Protein AF-A0A926XIW8-F1 (afdb_monomer)

Nearest PDB structures (foldseek):
  5g04-assembly1_F  TM=5.273E-01  e=7.301E-02  Homo sapiens
  5g05-assembly1_F  TM=4.922E-01  e=1.653E-01  Homo sapiens
  6qdv-assembly1_S  TM=5.982E-01  e=1.040E+00  Homo sapiens
  8a5y-assembly1_K  TM=4.411E-01  e=1.040E+00  Saccharomyces cerevisiae
  8ro2-assembly1_J  TM=5.367E-01  e=1.486E+00  Homo sapiens

Mean predicted aligned error: 12.91 Å

pLDDT: mean 79.14, std 22.61, range [33.44, 98.06]

Sequence (141 aa):
MTGANAAPVIEQTASGKLASPLLFVQHPLSPVPANALNSEVVSAIAVALAKVGQYDRALQLIQRFRSEPWSAKALSSIAPTLIETGKIDRALQAIEGLESQQQQALAFAESASDLAEIGQPEQAIMFIDRAITLAGLSGKF

Secondary structure (DSSP, 8-state):
---------------------------------TTSS-HHHHHHHHHHHHHTT-HHHHHHHHHHTTTSTHHHHHHHHHHHHHHHTT-HHHHHHHHHTSSSHHHHHHHHHHHHHHHHHTT-HHHHHHHHHHHHHHTT-TT--

Foldseek 3Di:
DDDDDDDDDDDDDDDDDDDDDDPPPDDPDPPDPPVPDDPVVLLVVLLVCLVVVVLVVSLVSLVVVLVDPCSLVSLLSNLLSCLVVVVLVSSLVSLVSHDALQSSLVSLQVSLVSCVVVPNNVSSVVSNVSSCVSVVNVPVD

Solvent-accessible surface area (backbone atoms only — not comparable to full-atom values): 8506 Å² total; per-residue (Å²): 133,90,80,84,90,81,83,86,88,80,90,81,92,88,79,88,83,91,81,76,98,77,83,85,69,84,74,76,82,70,87,70,63,82,89,75,59,61,65,68,57,56,36,51,49,28,49,52,30,39,75,74,68,37,46,70,61,16,52,54,54,38,61,76,43,53,92,40,85,54,30,49,58,41,30,65,66,42,25,58,61,25,47,80,69,69,37,50,75,56,20,49,53,29,39,72,63,35,90,45,52,65,58,27,17,50,50,27,44,54,48,17,51,57,29,44,76,75,71,35,56,72,61,14,50,54,26,39,54,51,16,35,52,50,66,70,46,80,83,78,126

Radius of gyration: 24.89 Å; Cα contacts (8 Å, |Δi|>4): 126; chains: 1; bounding box: 43×32×91 Å

Structure (mmCIF, N/CA/C/O backbone):
data_AF-A0A926XIW8-F1
#
_entry.id   AF-A0A926XIW8-F1
#
loop_
_atom_site.group_PDB
_atom_site.id
_atom_site.type_symbol
_atom_site.label_atom_id
_atom_site.label_alt_id
_atom_site.label_comp_id
_atom_site.label_asym_id
_atom_site.label_entity_id
_atom_site.label_seq_id
_atom_site.pdbx_PDB_ins_code
_atom_site.Cartn_x
_atom_site.Cartn_y
_atom_site.Cartn_z
_atom_site.occupancy
_atom_site.B_iso_or_equiv
_atom_site.auth_seq_id
_atom_site.auth_comp_id
_atom_site.auth_asym_id
_atom_site.auth_atom_id
_atom_site.pdbx_PDB_model_num
ATOM 1 N N . MET A 1 1 ? 25.234 -18.067 -64.579 1.00 39.81 1 MET A N 1
ATOM 2 C CA . MET A 1 1 ? 24.920 -16.707 -65.062 1.00 39.81 1 MET A CA 1
ATOM 3 C C . MET A 1 1 ? 23.700 -16.806 -65.960 1.00 39.81 1 MET A C 1
ATOM 5 O O . MET A 1 1 ? 23.699 -17.701 -66.792 1.00 39.81 1 MET A O 1
ATOM 9 N N . THR A 1 2 ? 22.736 -15.892 -65.762 1.00 37.38 2 THR A N 1
ATOM 10 C CA . THR A 1 2 ? 21.593 -15.575 -66.655 1.00 37.38 2 THR A CA 1
ATOM 11 C C . THR A 1 2 ? 20.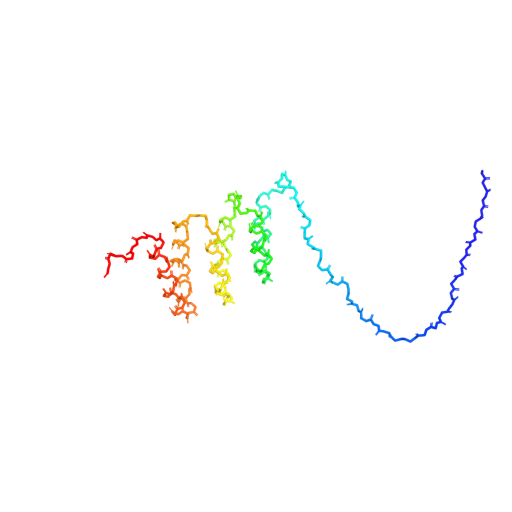514 -16.670 -66.741 1.00 37.38 2 THR A C 1
ATOM 13 O O . THR A 1 2 ? 20.821 -17.804 -67.061 1.00 37.38 2 THR A O 1
ATOM 16 N N . GLY A 1 3 ? 19.225 -16.463 -66.483 1.00 36.31 3 GLY A N 1
ATOM 17 C CA . GLY A 1 3 ? 18.394 -15.284 -66.248 1.00 36.31 3 GLY A CA 1
ATOM 18 C C . GLY A 1 3 ? 16.925 -15.672 -66.528 1.00 36.31 3 GLY A C 1
ATOM 19 O O . GLY A 1 3 ? 16.677 -16.743 -67.071 1.00 36.31 3 GLY A O 1
ATOM 20 N N . ALA A 1 4 ? 16.000 -14.763 -66.210 1.00 40.03 4 ALA A N 1
ATOM 21 C CA . ALA A 1 4 ? 14.562 -14.763 -66.531 1.00 40.03 4 ALA A CA 1
ATOM 22 C C . ALA A 1 4 ? 13.661 -15.675 -65.660 1.00 40.03 4 ALA A C 1
ATOM 24 O O . ALA A 1 4 ? 13.718 -16.892 -65.734 1.00 40.03 4 ALA A O 1
ATOM 25 N N . ASN A 1 5 ? 12.912 -15.133 -64.692 1.00 38.34 5 ASN A N 1
ATOM 26 C CA . ASN A 1 5 ? 11.711 -14.289 -64.839 1.00 38.34 5 ASN A CA 1
ATOM 27 C C . ASN A 1 5 ? 10.481 -15.105 -65.279 1.00 38.34 5 ASN A C 1
ATOM 29 O O . ASN A 1 5 ? 10.237 -15.280 -66.468 1.00 38.34 5 ASN A O 1
ATOM 33 N N . ALA A 1 6 ? 9.691 -15.546 -64.300 1.00 38.50 6 ALA A N 1
ATOM 34 C CA . ALA A 1 6 ? 8.283 -15.863 -64.487 1.00 38.50 6 ALA A CA 1
ATOM 35 C C . ALA A 1 6 ? 7.492 -15.012 -63.487 1.00 38.50 6 ALA A C 1
ATOM 37 O O . ALA A 1 6 ? 7.538 -15.230 -62.277 1.00 38.50 6 ALA A O 1
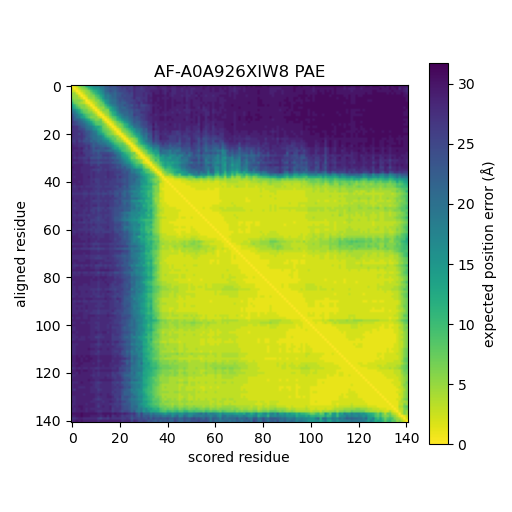ATOM 38 N N . ALA A 1 7 ? 6.854 -13.978 -64.025 1.00 39.44 7 ALA A N 1
ATOM 39 C CA . ALA A 1 7 ? 5.893 -13.122 -63.347 1.00 39.44 7 ALA A CA 1
ATOM 40 C C . ALA A 1 7 ? 4.525 -13.859 -63.219 1.00 39.44 7 ALA A C 1
ATOM 42 O O . ALA A 1 7 ? 4.418 -15.017 -63.626 1.00 39.44 7 ALA A O 1
ATOM 43 N N . PRO A 1 8 ? 3.499 -13.262 -62.588 1.00 45.41 8 PRO A N 1
ATOM 44 C CA . PRO A 1 8 ? 2.671 -13.894 -61.568 1.00 45.41 8 PRO A CA 1
ATOM 45 C C . PRO A 1 8 ? 1.387 -14.531 -62.121 1.00 45.41 8 PRO A C 1
ATOM 47 O O . PRO A 1 8 ? 0.879 -14.131 -63.164 1.00 45.41 8 PRO A O 1
ATOM 50 N N . VAL A 1 9 ? 0.799 -15.452 -61.356 1.00 39.28 9 VAL A N 1
ATOM 51 C CA . VAL A 1 9 ? -0.613 -15.829 -61.515 1.00 39.28 9 VAL A CA 1
ATOM 52 C C . VAL A 1 9 ? -1.339 -15.461 -60.227 1.00 39.28 9 VAL A C 1
ATOM 54 O O . VAL A 1 9 ? -1.282 -16.158 -59.218 1.00 39.28 9 VAL A O 1
ATOM 57 N N . ILE A 1 10 ? -1.946 -14.282 -60.277 1.00 45.12 10 ILE A N 1
ATOM 58 C CA . ILE A 1 10 ? -3.053 -13.842 -59.429 1.00 45.12 10 ILE A CA 1
ATOM 59 C C . ILE A 1 10 ? -4.361 -14.340 -60.056 1.00 45.12 10 ILE A C 1
ATOM 61 O O . ILE A 1 10 ? -4.403 -14.541 -61.266 1.00 45.12 10 ILE A O 1
ATOM 65 N N . GLU A 1 11 ? -5.400 -14.421 -59.216 1.00 35.50 11 GLU A N 1
ATOM 66 C CA . GLU A 1 11 ? -6.823 -14.685 -59.517 1.00 35.50 11 GLU A CA 1
ATOM 67 C C . GLU A 1 11 ? -7.256 -16.163 -59.466 1.00 35.50 11 GLU A C 1
ATOM 69 O O . GLU A 1 11 ? -6.579 -17.037 -59.983 1.00 35.50 11 GLU A O 1
ATOM 74 N N . GLN A 1 12 ? -8.382 -16.562 -58.865 1.00 35.50 12 GLN A N 1
ATOM 75 C CA . GLN A 1 12 ? -9.531 -15.855 -58.281 1.00 35.50 12 GLN A CA 1
ATOM 76 C C . GLN A 1 12 ? -10.350 -16.913 -57.485 1.00 35.50 12 GLN A C 1
ATOM 78 O O . GLN A 1 12 ? -10.471 -18.054 -57.919 1.00 35.50 12 GLN A O 1
ATOM 83 N N . THR A 1 13 ? -10.650 -16.662 -56.205 1.00 40.12 13 THR A N 1
ATOM 84 C CA . THR A 1 13 ? -11.998 -16.398 -55.636 1.00 40.12 13 THR A CA 1
ATOM 85 C C . THR A 1 13 ? -13.034 -17.540 -55.651 1.00 40.12 13 THR A C 1
ATOM 87 O O . THR A 1 13 ? -13.565 -17.924 -56.682 1.00 40.12 13 THR A O 1
ATOM 90 N N . ALA A 1 14 ? -13.399 -17.998 -54.445 1.00 35.34 14 ALA A N 1
ATOM 91 C CA . ALA A 1 14 ? -14.736 -18.442 -53.997 1.00 35.34 14 ALA A CA 1
ATOM 92 C C . ALA A 1 14 ? -14.562 -18.989 -52.560 1.00 35.34 14 ALA A C 1
ATOM 94 O O . ALA A 1 14 ? -13.660 -19.776 -52.327 1.00 35.34 14 ALA A O 1
ATOM 95 N N . SER A 1 15 ? -15.319 -18.669 -51.512 1.00 36.47 15 SER A N 1
ATOM 96 C CA . SER A 1 15 ? -16.607 -18.006 -51.370 1.00 36.47 15 SER A CA 1
ATOM 97 C C . SER A 1 15 ? -16.812 -17.697 -49.870 1.00 36.47 15 SER A C 1
ATOM 99 O O . SER A 1 15 ? -16.487 -18.530 -49.031 1.00 36.47 15 SER A O 1
ATOM 101 N N . GLY A 1 16 ? -17.386 -16.535 -49.537 1.00 33.44 16 GLY A N 1
ATOM 102 C CA . GLY A 1 16 ? -18.321 -16.407 -48.408 1.00 33.44 16 GLY A CA 1
ATOM 103 C C . GLY A 1 16 ? -17.807 -16.263 -46.960 1.00 33.44 16 GLY A C 1
ATOM 104 O O . GLY A 1 16 ? -17.692 -17.240 -46.236 1.00 33.44 16 GLY A O 1
ATOM 105 N N . LYS A 1 17 ? -17.799 -15.003 -46.490 1.00 37.69 17 LYS A N 1
ATOM 106 C CA . LYS A 1 17 ? -18.267 -14.543 -45.154 1.00 37.69 17 LYS A CA 1
ATOM 107 C C . LYS A 1 17 ? -17.335 -14.677 -43.920 1.00 37.69 17 LYS A C 1
ATOM 109 O O . LYS A 1 17 ? -17.469 -15.562 -43.091 1.00 37.69 17 LYS A O 1
ATOM 114 N N . LEU A 1 18 ? -16.477 -13.658 -43.781 1.00 41.66 18 LEU A N 1
ATOM 115 C CA . LEU A 1 18 ? -16.109 -12.897 -42.566 1.00 41.66 18 LEU A CA 1
ATOM 116 C C . LEU A 1 18 ? -16.127 -13.633 -41.205 1.00 41.66 18 LEU A C 1
ATOM 118 O O . LEU A 1 18 ? -17.119 -13.576 -40.480 1.00 41.66 18 LEU A O 1
ATOM 122 N N . ALA A 1 19 ? -14.977 -14.181 -40.799 1.00 36.94 19 ALA A N 1
ATOM 123 C CA . ALA A 1 19 ? -14.677 -14.511 -39.405 1.00 36.94 19 ALA A CA 1
ATOM 124 C C . ALA A 1 19 ? -13.526 -13.621 -38.890 1.00 36.94 19 ALA A C 1
ATOM 126 O O . ALA A 1 19 ? -12.365 -13.838 -39.212 1.00 36.94 19 ALA A O 1
ATOM 127 N N . SER A 1 20 ? -13.928 -12.589 -38.144 1.00 46.56 20 SER A N 1
ATOM 128 C CA . SER A 1 20 ? -13.281 -11.870 -37.031 1.00 46.56 20 SER A CA 1
ATOM 129 C C . SER A 1 20 ? -11.769 -11.537 -37.044 1.00 46.56 20 SER A C 1
ATOM 131 O O . SER A 1 20 ? -10.931 -12.434 -37.097 1.00 46.56 20 SER A O 1
ATOM 133 N N . PRO A 1 21 ? -11.387 -10.264 -36.794 1.00 47.12 21 PRO A N 1
ATOM 134 C CA . PRO A 1 21 ? -10.015 -9.893 -36.470 1.00 47.12 21 PRO A CA 1
ATOM 135 C C . PRO A 1 21 ? -9.766 -10.138 -34.976 1.00 47.12 21 PRO A C 1
ATOM 137 O O . PRO A 1 21 ? -10.011 -9.260 -34.156 1.00 47.12 21 PRO A O 1
ATOM 140 N N . LEU A 1 22 ? -9.301 -11.326 -34.590 1.00 45.62 22 LEU A N 1
ATOM 141 C CA . LEU A 1 22 ? -8.829 -11.568 -33.223 1.00 45.62 22 LEU A CA 1
ATOM 142 C C . LEU A 1 22 ? -7.569 -12.429 -33.232 1.00 45.62 22 LEU A C 1
ATOM 144 O O . LEU A 1 22 ? -7.613 -13.638 -33.029 1.00 45.62 22 LEU A O 1
ATOM 148 N N . LEU A 1 23 ? -6.426 -11.765 -33.386 1.00 44.28 23 LEU A N 1
ATOM 149 C CA . LEU A 1 23 ? -5.171 -12.264 -32.836 1.00 44.28 23 LEU A CA 1
ATOM 150 C C . LEU A 1 23 ? -4.598 -11.241 -31.846 1.00 44.28 23 LEU A C 1
ATOM 152 O O . LEU A 1 23 ? -3.452 -10.823 -31.938 1.00 44.28 23 LEU A O 1
ATOM 156 N N . PHE A 1 24 ? -5.422 -10.829 -30.877 1.00 46.34 24 PHE A N 1
ATOM 157 C CA . PHE A 1 24 ? -4.923 -10.307 -29.604 1.00 46.34 24 PHE A CA 1
ATOM 158 C C . PHE A 1 24 ? -4.758 -11.494 -28.651 1.00 46.34 24 PHE A C 1
ATOM 160 O O . PHE A 1 24 ? -5.490 -11.652 -27.678 1.00 46.34 24 PHE A O 1
ATOM 167 N N . VAL A 1 25 ? -3.836 -12.397 -28.985 1.00 40.81 25 VAL A N 1
ATOM 168 C CA . VAL A 1 25 ? -3.420 -13.454 -28.064 1.00 40.81 25 VAL A CA 1
ATOM 169 C C . VAL A 1 25 ? -2.172 -12.952 -27.363 1.00 40.81 25 VAL A C 1
ATOM 171 O O . VAL A 1 25 ? -1.102 -12.843 -27.952 1.00 40.81 25 VAL A O 1
ATOM 174 N N . GLN A 1 26 ? -2.387 -12.570 -26.108 1.00 45.94 26 GLN A N 1
ATOM 175 C CA . GLN A 1 26 ? -1.435 -12.525 -25.004 1.00 45.94 26 GLN A CA 1
ATOM 176 C C . GLN A 1 26 ? -0.061 -13.127 -25.347 1.00 45.94 26 GLN A C 1
ATOM 178 O O . GLN A 1 26 ? 0.152 -14.330 -25.213 1.00 45.94 26 GLN A O 1
ATOM 183 N N . HIS A 1 27 ? 0.896 -12.283 -25.729 1.00 39.09 27 HIS A N 1
ATOM 184 C CA . HIS A 1 27 ? 2.301 -12.625 -25.552 1.00 39.09 27 HIS A CA 1
ATOM 185 C C . HIS A 1 27 ? 2.665 -12.281 -24.102 1.00 39.09 27 HIS A C 1
ATOM 187 O O . HIS A 1 27 ? 2.689 -11.092 -23.764 1.00 39.09 27 HIS A O 1
ATOM 193 N N . PRO A 1 28 ? 2.930 -13.262 -23.218 1.00 47.69 28 PRO A N 1
ATOM 194 C CA . PRO A 1 28 ? 3.580 -12.952 -21.954 1.00 47.69 28 PRO A CA 1
ATOM 195 C C . PRO A 1 28 ? 4.908 -12.263 -22.281 1.00 47.69 28 PRO A C 1
ATOM 197 O O . PRO A 1 28 ? 5.670 -12.748 -23.118 1.00 47.69 28 PRO A O 1
ATOM 200 N N . LEU A 1 29 ? 5.164 -11.106 -21.662 1.00 44.16 29 LEU A N 1
ATOM 201 C CA . LEU A 1 29 ? 6.438 -10.401 -21.796 1.00 44.16 29 LEU A CA 1
ATOM 202 C C . LEU A 1 29 ? 7.564 -11.389 -21.466 1.00 44.16 29 LEU A C 1
ATOM 204 O O . LEU A 1 29 ? 7.687 -11.817 -20.310 1.00 44.16 29 LEU A O 1
ATOM 208 N N . SER A 1 30 ? 8.362 -11.752 -22.474 1.00 46.19 30 SER A N 1
ATOM 209 C CA . SER A 1 30 ? 9.519 -12.641 -22.339 1.00 46.19 30 SER A CA 1
ATOM 210 C C . SER A 1 30 ? 10.356 -12.257 -21.109 1.00 46.19 30 SER A C 1
ATOM 212 O O . SER A 1 30 ? 10.411 -11.070 -20.774 1.00 46.19 30 SER A O 1
ATOM 214 N N . PRO A 1 31 ? 10.990 -13.211 -20.398 1.00 50.69 31 PRO A N 1
ATOM 215 C CA . PRO A 1 31 ? 11.909 -12.898 -19.308 1.00 50.69 31 PRO A CA 1
ATOM 216 C C . PRO A 1 31 ? 13.039 -12.023 -19.822 1.00 50.69 31 PRO A C 1
ATOM 218 O O . PRO A 1 31 ? 13.971 -12.499 -20.460 1.00 50.69 31 PRO A O 1
ATOM 221 N N . VAL A 1 32 ? 12.916 -10.719 -19.578 1.00 54.56 32 VAL A N 1
ATOM 222 C CA . VAL A 1 32 ? 14.006 -9.787 -19.813 1.00 54.56 32 VAL A CA 1
ATOM 223 C C . VAL A 1 32 ? 15.068 -10.125 -18.767 1.00 54.56 32 VAL A C 1
ATOM 225 O O . VAL A 1 32 ? 14.739 -10.145 -17.577 1.00 54.56 32 VAL A O 1
ATOM 228 N N . PRO A 1 33 ? 16.305 -10.455 -19.171 1.00 48.47 33 PRO A N 1
ATOM 229 C CA . PRO A 1 33 ? 17.368 -10.740 -18.222 1.00 48.47 33 PRO A CA 1
ATOM 230 C C . PRO A 1 33 ? 17.566 -9.522 -17.312 1.00 48.47 33 PRO A C 1
ATOM 232 O O . PRO A 1 33 ? 17.713 -8.399 -17.795 1.00 48.47 33 PRO A O 1
ATOM 235 N N . ALA A 1 34 ? 17.573 -9.759 -15.997 1.00 53.31 34 ALA A N 1
ATOM 236 C CA . ALA A 1 34 ? 17.622 -8.729 -14.953 1.00 53.31 34 ALA A CA 1
ATOM 237 C C . ALA A 1 34 ? 18.826 -7.771 -15.072 1.00 53.31 34 ALA A C 1
ATOM 239 O O . ALA A 1 34 ? 18.809 -6.687 -14.508 1.00 53.31 34 ALA A O 1
ATOM 240 N N . ASN A 1 35 ? 19.841 -8.133 -15.860 1.00 50.66 35 ASN A N 1
ATOM 241 C CA . ASN A 1 35 ? 21.077 -7.372 -16.012 1.00 50.66 35 ASN A CA 1
ATOM 242 C C . ASN A 1 35 ? 21.053 -6.303 -17.130 1.00 50.66 35 ASN A C 1
ATOM 244 O O . ASN A 1 35 ? 22.089 -5.708 -17.408 1.00 50.66 35 ASN A O 1
ATOM 248 N N . ALA A 1 36 ? 19.918 -6.090 -17.815 1.00 52.00 36 ALA A N 1
ATOM 249 C CA . ALA A 1 36 ? 19.830 -5.198 -18.986 1.00 52.00 36 ALA A CA 1
ATOM 250 C C . ALA A 1 36 ? 18.782 -4.073 -18.881 1.00 52.00 36 ALA A C 1
ATOM 252 O O . ALA A 1 36 ? 18.662 -3.263 -19.799 1.00 52.00 36 ALA A O 1
ATOM 253 N N . LEU A 1 37 ? 18.021 -3.995 -17.787 1.00 57.84 37 LEU A N 1
ATOM 254 C CA . LEU A 1 37 ? 17.077 -2.904 -17.559 1.00 57.84 37 LEU A CA 1
ATOM 255 C C . LEU A 1 37 ? 17.636 -1.985 -16.477 1.00 57.84 37 LEU A C 1
ATOM 257 O O . LEU A 1 37 ? 17.864 -2.425 -15.356 1.00 57.84 37 LEU A O 1
ATOM 261 N N . ASN A 1 38 ? 17.837 -0.705 -16.802 1.00 73.62 38 ASN A N 1
ATOM 262 C CA . ASN A 1 38 ? 18.061 0.309 -15.777 1.00 73.62 38 ASN A CA 1
ATOM 263 C C . ASN A 1 38 ? 16.846 0.269 -14.830 1.00 73.62 38 ASN A C 1
ATOM 265 O O . ASN A 1 38 ? 15.713 0.480 -15.270 1.00 73.62 38 ASN A O 1
ATOM 269 N N . SER A 1 39 ? 17.074 -0.063 -13.560 1.00 76.38 39 SER A N 1
ATOM 270 C CA . SER A 1 39 ? 16.068 -0.165 -12.495 1.00 76.38 39 SER A CA 1
ATOM 271 C C . SER A 1 39 ? 15.129 1.044 -12.457 1.00 76.38 39 SER A C 1
ATOM 273 O O . SER A 1 39 ? 13.918 0.908 -12.269 1.00 76.38 39 SER A O 1
ATOM 275 N N . GLU A 1 40 ? 15.669 2.228 -12.741 1.00 78.12 40 GLU A N 1
ATOM 276 C CA . GLU A 1 40 ? 14.910 3.473 -12.836 1.00 78.12 40 GLU A CA 1
ATOM 277 C C . GLU A 1 40 ? 13.899 3.471 -13.990 1.00 78.12 40 GLU A C 1
ATOM 279 O O . GLU A 1 40 ? 12.776 3.953 -13.835 1.00 78.12 40 GLU A O 1
ATOM 284 N N . VAL A 1 41 ? 14.258 2.889 -15.138 1.00 85.44 41 VAL A N 1
ATOM 285 C CA . VAL A 1 41 ? 13.382 2.808 -16.315 1.00 85.44 41 VAL A CA 1
ATOM 286 C C . VAL A 1 41 ? 12.199 1.886 -16.035 1.00 85.44 41 VAL A C 1
ATOM 288 O O . VAL A 1 41 ? 11.068 2.225 -16.375 1.00 85.44 41 VAL A O 1
ATOM 291 N N . VAL A 1 42 ? 12.423 0.746 -15.376 1.00 87.19 42 VAL A N 1
ATOM 292 C CA . VAL A 1 42 ? 11.333 -0.189 -15.037 1.00 87.19 42 VAL A CA 1
ATOM 293 C C . VAL A 1 42 ? 10.364 0.442 -14.039 1.00 87.19 42 VAL A C 1
ATOM 295 O O . VAL A 1 42 ? 9.149 0.352 -14.227 1.00 87.19 42 VAL A O 1
ATOM 298 N N . SER A 1 43 ? 10.895 1.150 -13.039 1.00 88.06 43 SER A N 1
ATOM 299 C CA . SER A 1 43 ? 10.096 1.931 -12.092 1.00 88.06 43 SER A CA 1
ATOM 300 C C . SER A 1 43 ? 9.235 2.978 -12.803 1.00 88.06 43 SER A C 1
ATOM 302 O O . SER A 1 43 ? 8.017 3.022 -12.617 1.00 88.06 43 SER A O 1
ATOM 304 N N . ALA A 1 44 ? 9.837 3.765 -13.701 1.00 90.25 44 ALA A N 1
ATOM 305 C CA . ALA A 1 44 ? 9.124 4.778 -14.472 1.00 90.25 44 ALA A CA 1
ATOM 306 C C . ALA A 1 44 ? 8.016 4.173 -15.351 1.00 90.25 44 ALA A C 1
ATOM 308 O O . ALA A 1 44 ? 6.922 4.733 -15.423 1.00 90.25 44 ALA A O 1
ATOM 309 N N . ILE A 1 45 ? 8.259 3.013 -15.973 1.00 92.25 45 ILE A N 1
ATOM 310 C CA . ILE A 1 45 ? 7.248 2.295 -16.762 1.00 92.25 45 ILE A CA 1
ATOM 311 C C . ILE A 1 45 ? 6.088 1.840 -15.873 1.00 92.25 45 ILE A C 1
ATOM 313 O O . ILE A 1 45 ? 4.933 2.024 -16.253 1.00 92.25 45 ILE A O 1
ATOM 317 N N . ALA A 1 46 ? 6.364 1.272 -14.697 1.00 92.88 46 ALA A N 1
ATOM 318 C CA . ALA A 1 46 ? 5.315 0.837 -13.777 1.00 92.88 46 ALA A CA 1
ATOM 319 C C . ALA A 1 46 ? 4.429 2.015 -13.334 1.00 92.88 46 ALA A C 1
ATOM 321 O O . ALA A 1 46 ? 3.202 1.929 -13.402 1.00 92.88 46 ALA A O 1
ATOM 322 N N . VAL A 1 47 ? 5.040 3.145 -12.968 1.00 91.50 47 VAL A N 1
ATOM 323 C CA . VAL A 1 47 ? 4.310 4.367 -12.597 1.00 91.50 47 VAL A CA 1
ATOM 324 C C . VAL A 1 47 ? 3.511 4.917 -13.782 1.00 91.50 47 VAL A C 1
ATOM 326 O O . VAL A 1 47 ? 2.349 5.289 -13.624 1.00 91.50 47 VAL A O 1
ATOM 329 N N . ALA A 1 48 ? 4.088 4.940 -14.986 1.00 94.06 48 ALA A N 1
ATOM 330 C CA . ALA A 1 48 ? 3.389 5.388 -16.188 1.00 94.06 48 ALA A CA 1
ATOM 331 C C . ALA A 1 48 ? 2.177 4.501 -16.514 1.00 94.06 48 ALA A C 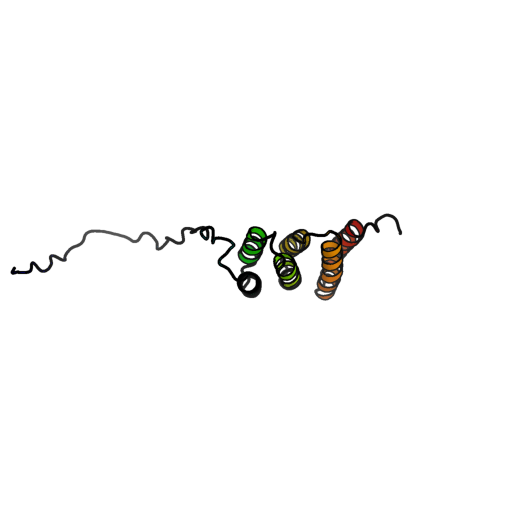1
ATOM 333 O O . ALA A 1 48 ? 1.113 5.027 -16.831 1.00 94.06 48 ALA A O 1
ATOM 334 N N . LEU A 1 49 ? 2.310 3.175 -16.380 1.00 95.00 49 LEU A N 1
ATOM 335 C CA . LEU A 1 49 ? 1.204 2.228 -16.542 1.00 95.00 49 LEU A CA 1
ATOM 336 C C . LEU A 1 49 ? 0.066 2.532 -15.561 1.00 95.00 49 LEU A C 1
ATOM 338 O O . LEU A 1 49 ? -1.087 2.605 -15.983 1.00 95.00 49 LEU A O 1
ATOM 342 N N . ALA A 1 50 ? 0.372 2.771 -14.285 1.00 93.56 50 ALA A N 1
ATOM 343 C CA . ALA A 1 50 ? -0.643 3.131 -13.298 1.00 93.56 50 ALA A CA 1
ATOM 344 C C . ALA A 1 50 ? -1.357 4.447 -13.651 1.00 93.56 50 ALA A C 1
ATOM 346 O O . ALA A 1 50 ? -2.584 4.506 -13.609 1.00 93.56 50 ALA A O 1
ATOM 347 N N . LYS A 1 51 ? -0.616 5.473 -14.088 1.00 91.75 51 LYS A N 1
ATOM 348 C CA . LYS A 1 51 ? -1.189 6.770 -14.492 1.00 91.75 51 LYS A CA 1
ATOM 349 C C . LYS A 1 51 ? -2.155 6.674 -15.675 1.00 91.75 51 LYS A C 1
ATOM 351 O O . LYS A 1 51 ? -3.095 7.455 -15.746 1.00 91.75 51 LYS A O 1
ATOM 356 N N . VAL A 1 52 ? -1.951 5.722 -16.588 1.00 94.38 52 VAL A N 1
ATOM 357 C CA . VAL A 1 52 ? -2.874 5.465 -17.713 1.00 94.38 52 VAL A CA 1
ATOM 358 C C . VAL A 1 52 ? -3.936 4.402 -17.394 1.00 94.38 52 VAL A C 1
ATOM 360 O O . VAL A 1 52 ? -4.565 3.863 -18.302 1.00 94.38 52 VAL A O 1
ATOM 363 N N . GLY A 1 53 ? -4.126 4.061 -16.115 1.00 92.56 53 GLY A N 1
ATOM 364 C CA . GLY A 1 53 ? -5.159 3.127 -15.656 1.00 92.56 53 GLY A CA 1
ATOM 365 C C . GLY A 1 53 ? -4.816 1.641 -15.811 1.00 92.56 53 GLY A C 1
ATOM 366 O O . GLY A 1 53 ? -5.649 0.780 -15.541 1.00 92.56 53 GLY A O 1
ATOM 367 N N . GLN A 1 54 ? -3.593 1.304 -16.225 1.00 95.88 54 GLN A N 1
ATOM 368 C CA . GLN A 1 54 ? -3.120 -0.075 -16.407 1.00 95.88 54 GLN A CA 1
ATOM 369 C C . GLN A 1 54 ? -2.556 -0.649 -15.095 1.00 95.88 54 GLN A C 1
ATOM 371 O O . GLN A 1 54 ? -1.417 -1.121 -15.037 1.00 95.88 54 GLN A O 1
ATOM 376 N N . TYR A 1 55 ? -3.356 -0.604 -14.030 1.00 93.12 55 TYR A N 1
ATOM 377 C CA . TYR A 1 55 ? -2.950 -0.942 -12.661 1.00 93.12 55 TYR A CA 1
ATOM 378 C C . TYR A 1 55 ? -2.440 -2.377 -12.508 1.00 93.12 55 TYR A C 1
ATOM 380 O O . TYR A 1 55 ? -1.385 -2.603 -11.920 1.00 93.12 55 TYR A O 1
ATOM 388 N N . ASP A 1 56 ? -3.150 -3.346 -13.092 1.00 92.88 56 ASP A N 1
ATOM 389 C CA . ASP A 1 56 ? -2.747 -4.755 -13.116 1.00 92.88 56 ASP A CA 1
ATOM 390 C C . ASP A 1 56 ? -1.343 -4.943 -13.680 1.00 92.88 56 ASP A C 1
ATOM 392 O O . ASP A 1 56 ? -0.505 -5.631 -13.099 1.00 92.88 56 ASP A O 1
ATOM 396 N N . ARG A 1 57 ? -1.075 -4.294 -14.814 1.00 93.38 57 ARG A N 1
ATOM 397 C CA . ARG A 1 57 ? 0.211 -4.399 -15.501 1.00 93.38 57 ARG A CA 1
ATOM 398 C C . ARG A 1 57 ? 1.316 -3.723 -14.703 1.00 93.38 57 ARG A C 1
ATOM 400 O O . ARG A 1 57 ? 2.422 -4.253 -14.659 1.00 93.38 57 ARG A O 1
ATOM 407 N N . ALA A 1 58 ? 1.020 -2.589 -14.068 1.00 94.12 58 ALA A N 1
ATOM 408 C CA . ALA A 1 58 ? 1.957 -1.905 -13.187 1.00 94.12 58 ALA A CA 1
ATOM 409 C C . ALA A 1 58 ? 2.358 -2.798 -12.002 1.00 94.12 58 ALA A C 1
ATOM 411 O O . ALA A 1 58 ? 3.545 -3.033 -11.783 1.00 94.12 58 ALA A O 1
ATOM 412 N N . LEU A 1 59 ? 1.378 -3.367 -11.294 1.00 93.94 59 LEU A N 1
ATOM 413 C CA . LEU A 1 59 ? 1.621 -4.230 -10.136 1.00 93.94 59 LEU A CA 1
ATOM 414 C C . LEU A 1 59 ? 2.348 -5.523 -10.518 1.00 93.94 59 LEU A C 1
ATOM 416 O O . LEU A 1 59 ? 3.301 -5.901 -9.843 1.00 93.94 59 LEU A O 1
ATOM 420 N N . GLN A 1 60 ? 1.962 -6.174 -11.618 1.00 93.44 60 GLN A N 1
ATOM 421 C CA . GLN A 1 60 ? 2.656 -7.369 -12.114 1.00 93.44 60 GLN A CA 1
ATOM 422 C C . GLN A 1 60 ? 4.112 -7.079 -12.488 1.00 93.44 60 GLN A C 1
ATOM 424 O O . GLN A 1 60 ? 4.996 -7.887 -12.196 1.00 93.44 60 GLN A O 1
ATOM 429 N N . LEU A 1 61 ? 4.376 -5.928 -13.116 1.00 92.38 61 LEU A N 1
ATOM 430 C CA . LEU A 1 61 ? 5.734 -5.526 -13.463 1.00 92.38 61 LEU A CA 1
ATOM 431 C C . LEU A 1 61 ? 6.585 -5.344 -12.204 1.00 92.38 61 LEU A C 1
ATOM 433 O O . LEU A 1 61 ? 7.693 -5.864 -12.153 1.00 92.38 61 LEU A O 1
ATOM 437 N N . ILE A 1 62 ? 6.057 -4.672 -11.179 1.00 92.00 62 ILE A N 1
ATOM 438 C CA . ILE A 1 62 ? 6.782 -4.471 -9.918 1.00 92.00 62 ILE A CA 1
ATOM 439 C C . ILE A 1 62 ? 7.013 -5.800 -9.195 1.00 92.00 62 ILE A C 1
ATOM 441 O O . ILE A 1 62 ? 8.125 -6.068 -8.751 1.00 92.00 62 ILE A O 1
ATOM 445 N N . GLN A 1 63 ? 6.002 -6.672 -9.134 1.00 90.06 63 GLN A N 1
ATOM 446 C CA . GLN A 1 63 ? 6.123 -7.991 -8.502 1.00 90.06 63 GLN A CA 1
ATOM 447 C C . GLN A 1 63 ? 7.204 -8.858 -9.153 1.00 90.06 63 GLN A C 1
ATOM 449 O O . GLN A 1 63 ? 7.915 -9.578 -8.453 1.00 90.06 63 GLN A O 1
ATOM 454 N N . ARG A 1 64 ? 7.380 -8.764 -10.478 1.00 89.25 64 ARG A N 1
ATOM 455 C CA . ARG A 1 64 ? 8.438 -9.487 -11.201 1.00 89.25 64 ARG A CA 1
ATOM 456 C C . ARG A 1 64 ? 9.846 -9.106 -10.733 1.00 89.25 64 ARG A C 1
ATOM 458 O O . ARG A 1 64 ? 10.750 -9.930 -10.816 1.00 89.25 64 ARG A O 1
ATOM 465 N N . PHE A 1 65 ? 10.014 -7.882 -10.245 1.00 86.50 65 PHE A N 1
ATOM 466 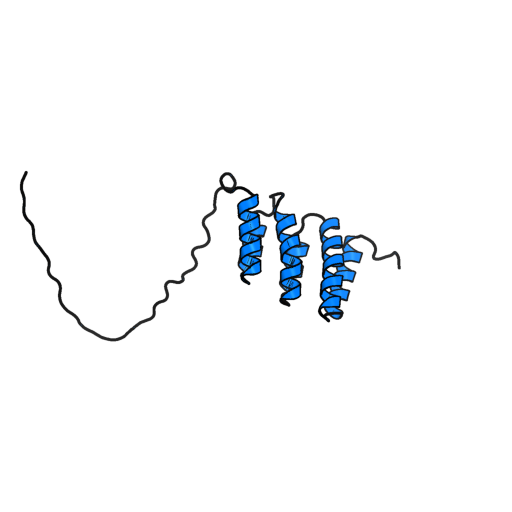C CA . PHE A 1 65 ? 11.283 -7.316 -9.794 1.00 86.50 65 PHE A CA 1
ATOM 467 C C . PHE A 1 65 ? 11.222 -6.935 -8.310 1.00 86.50 65 PHE A C 1
ATOM 469 O O . PHE A 1 65 ? 11.826 -5.952 -7.894 1.00 86.50 65 PHE A O 1
ATOM 476 N N . ARG A 1 66 ? 10.475 -7.698 -7.498 1.00 83.25 66 ARG A N 1
ATOM 477 C CA . ARG A 1 66 ? 10.237 -7.361 -6.086 1.00 83.25 66 ARG A CA 1
ATOM 478 C C . ARG A 1 66 ? 11.530 -7.195 -5.283 1.00 83.25 66 ARG A C 1
ATOM 480 O O . ARG A 1 66 ? 11.573 -6.317 -4.437 1.00 83.25 66 ARG A O 1
ATOM 487 N N . SER A 1 67 ? 12.567 -7.975 -5.600 1.00 84.31 67 SER A N 1
ATOM 488 C CA . SER A 1 67 ? 13.889 -7.919 -4.956 1.00 84.31 67 SER A CA 1
ATOM 489 C C . SER A 1 67 ? 14.701 -6.662 -5.276 1.00 84.31 67 SER A C 1
ATOM 491 O O . SER A 1 67 ? 15.785 -6.481 -4.728 1.00 84.31 67 SER A O 1
ATOM 493 N N . GLU A 1 68 ? 14.239 -5.829 -6.206 1.00 86.38 68 GLU A N 1
ATOM 494 C CA . GLU A 1 68 ? 14.955 -4.624 -6.586 1.00 86.38 68 GLU A CA 1
ATOM 495 C C . GLU A 1 68 ? 14.651 -3.463 -5.627 1.00 86.38 68 GLU A C 1
ATOM 497 O O . GLU A 1 68 ? 13.480 -3.209 -5.337 1.00 86.38 68 GLU A O 1
ATOM 502 N N . PRO A 1 69 ? 15.652 -2.653 -5.228 1.00 83.56 69 PRO A N 1
ATOM 503 C CA . PRO A 1 69 ? 15.454 -1.550 -4.278 1.00 83.56 69 PRO A CA 1
ATOM 504 C C . PRO A 1 69 ? 14.410 -0.506 -4.706 1.00 83.56 69 PRO A C 1
ATOM 506 O O . PRO A 1 69 ? 13.826 0.189 -3.875 1.00 83.56 69 PRO A O 1
ATOM 509 N N . TRP A 1 70 ? 14.173 -0.359 -6.013 1.00 86.75 70 TRP A N 1
ATOM 510 C CA . TRP A 1 70 ? 13.197 0.593 -6.545 1.00 86.75 70 TRP A CA 1
ATOM 511 C C . TRP A 1 70 ? 11.746 0.115 -6.409 1.00 86.75 70 TRP A C 1
ATOM 513 O O . TRP A 1 70 ? 10.837 0.943 -6.515 1.00 86.75 70 TRP A O 1
ATOM 523 N N . SER A 1 71 ? 11.516 -1.186 -6.190 1.00 89.38 71 SER A N 1
ATOM 524 C CA . SER A 1 71 ? 10.181 -1.795 -6.181 1.00 89.38 71 SER A CA 1
ATOM 525 C C . SER A 1 71 ? 9.296 -1.157 -5.107 1.00 89.38 71 SER A C 1
ATOM 527 O O . SER A 1 71 ? 8.182 -0.724 -5.402 1.00 89.38 71 SER A O 1
ATOM 529 N N . ALA A 1 72 ? 9.837 -0.976 -3.898 1.00 90.94 72 ALA A N 1
ATOM 530 C CA . ALA A 1 72 ? 9.150 -0.344 -2.780 1.00 90.94 72 ALA A CA 1
ATOM 531 C C . ALA A 1 72 ? 8.723 1.093 -3.116 1.00 90.94 72 ALA A C 1
ATOM 533 O O . ALA A 1 72 ? 7.568 1.465 -2.922 1.00 90.94 72 ALA A O 1
ATOM 534 N N . LYS A 1 73 ? 9.622 1.882 -3.720 1.00 90.00 73 LYS A N 1
ATOM 535 C CA . LYS A 1 73 ? 9.316 3.256 -4.143 1.00 90.00 73 LYS A CA 1
ATOM 536 C C . LYS A 1 73 ? 8.206 3.294 -5.196 1.00 90.00 73 LYS A C 1
ATOM 538 O O . LYS A 1 73 ? 7.348 4.175 -5.142 1.00 90.00 73 LYS A O 1
ATOM 543 N N . ALA A 1 74 ? 8.210 2.360 -6.147 1.00 92.06 74 ALA A N 1
ATOM 544 C CA . ALA A 1 74 ? 7.164 2.273 -7.163 1.00 92.06 74 ALA A CA 1
ATOM 545 C C . ALA A 1 74 ? 5.802 1.906 -6.552 1.00 92.06 74 ALA A C 1
ATOM 547 O O . ALA A 1 74 ? 4.806 2.537 -6.895 1.00 92.06 74 ALA A O 1
ATOM 548 N N . LEU A 1 75 ? 5.759 0.950 -5.616 1.00 94.62 75 LEU A N 1
ATOM 549 C CA . LEU A 1 75 ? 4.533 0.579 -4.898 1.00 94.62 75 LEU A CA 1
ATOM 550 C C . LEU A 1 75 ? 3.963 1.760 -4.107 1.00 94.62 75 LEU A C 1
ATOM 552 O O . LEU A 1 75 ? 2.793 2.095 -4.290 1.00 94.62 75 LEU A O 1
ATOM 556 N N . SER A 1 76 ? 4.797 2.447 -3.316 1.00 91.94 76 SER A N 1
ATOM 557 C CA . SER A 1 76 ? 4.389 3.648 -2.575 1.00 91.94 76 SER A CA 1
ATOM 558 C C . SER A 1 76 ? 3.902 4.768 -3.495 1.00 91.94 76 SER A C 1
ATOM 560 O O . SER A 1 76 ? 2.980 5.486 -3.142 1.00 91.94 76 SER A O 1
ATOM 562 N N . SER A 1 77 ? 4.476 4.905 -4.695 1.00 91.62 77 SER A N 1
ATOM 563 C CA . SER A 1 77 ? 4.055 5.939 -5.654 1.00 91.62 77 SER A CA 1
ATOM 564 C C . SER A 1 77 ? 2.708 5.637 -6.318 1.00 91.62 77 SER A C 1
ATOM 566 O O . SER A 1 77 ? 2.051 6.550 -6.806 1.00 91.62 77 SER A O 1
ATOM 568 N N . ILE A 1 78 ? 2.318 4.363 -6.402 1.00 94.69 78 ILE A N 1
ATOM 569 C CA . ILE A 1 78 ? 1.108 3.934 -7.115 1.00 94.69 78 ILE A CA 1
ATOM 570 C C . ILE A 1 78 ? -0.083 3.785 -6.162 1.00 94.69 78 ILE A C 1
ATOM 572 O O . ILE A 1 78 ? -1.218 3.970 -6.600 1.00 94.69 78 ILE A O 1
ATOM 576 N N . ALA A 1 79 ? 0.147 3.486 -4.880 1.00 95.19 79 ALA A N 1
ATOM 577 C CA . ALA A 1 79 ? -0.925 3.320 -3.898 1.00 95.19 79 ALA A CA 1
ATOM 578 C C . ALA A 1 79 ? -1.878 4.538 -3.805 1.00 95.19 79 ALA A C 1
ATOM 580 O O . ALA A 1 79 ? -3.084 4.311 -3.930 1.00 95.19 79 ALA A O 1
ATOM 581 N N . PRO A 1 80 ? -1.407 5.804 -3.738 1.00 92.56 80 PRO A N 1
ATOM 582 C CA . PRO A 1 80 ? -2.297 6.971 -3.718 1.00 92.56 80 PRO A CA 1
ATOM 583 C C . PRO A 1 80 ? -3.143 7.092 -4.991 1.00 92.56 80 PRO A C 1
ATOM 585 O O . PRO A 1 80 ? -4.358 7.247 -4.928 1.00 92.56 80 PRO A O 1
ATOM 588 N N . THR A 1 81 ? -2.540 6.894 -6.170 1.00 93.38 81 THR A N 1
ATOM 589 C CA . THR A 1 81 ? -3.274 6.911 -7.450 1.00 93.38 81 THR A CA 1
ATOM 590 C C . THR A 1 81 ? -4.361 5.833 -7.507 1.00 93.38 81 THR A C 1
ATOM 592 O O . THR A 1 81 ? -5.422 6.034 -8.099 1.00 93.38 81 THR A O 1
ATOM 595 N N . LEU A 1 82 ? -4.123 4.666 -6.904 1.00 95.31 82 LEU A N 1
ATOM 596 C CA . LEU A 1 82 ? -5.133 3.612 -6.808 1.00 95.31 82 LEU A CA 1
ATOM 597 C C . LEU A 1 82 ? -6.282 4.014 -5.879 1.00 95.31 82 LEU A C 1
ATOM 599 O O . LEU A 1 82 ? -7.432 3.719 -6.195 1.00 95.31 82 LEU A O 1
ATOM 603 N N . ILE A 1 83 ? -5.996 4.715 -4.784 1.00 95.75 83 ILE A N 1
ATOM 604 C CA . ILE A 1 83 ? -7.006 5.224 -3.845 1.00 95.75 83 ILE A CA 1
ATOM 605 C C . ILE A 1 83 ? -7.876 6.290 -4.507 1.00 95.75 83 ILE A C 1
ATOM 607 O O . ILE A 1 83 ? -9.096 6.135 -4.546 1.00 95.75 83 ILE A O 1
ATOM 611 N N . GLU A 1 84 ? -7.258 7.302 -5.117 1.00 92.19 84 GLU A N 1
ATOM 612 C CA . GLU A 1 84 ? -7.948 8.393 -5.821 1.00 92.19 84 GLU A CA 1
ATOM 613 C C . GLU A 1 84 ? -8.885 7.879 -6.926 1.00 92.19 84 GLU A C 1
ATOM 615 O O . GLU A 1 84 ? -9.911 8.483 -7.230 1.00 92.19 84 GLU A O 1
ATOM 620 N N . THR A 1 85 ? -8.552 6.734 -7.526 1.00 92.38 85 THR A N 1
ATOM 621 C CA . THR A 1 85 ? -9.347 6.098 -8.589 1.00 92.38 85 THR A CA 1
ATOM 622 C C . THR A 1 85 ? -10.294 5.006 -8.080 1.00 92.38 85 THR A C 1
ATOM 624 O O . THR A 1 85 ? -10.898 4.274 -8.874 1.00 92.38 85 THR A O 1
ATOM 627 N N . GLY A 1 86 ? -10.446 4.886 -6.757 1.00 92.81 86 GLY A N 1
ATOM 628 C CA . GLY A 1 86 ? -11.357 3.956 -6.088 1.00 92.81 86 GLY A CA 1
ATOM 629 C C . GLY A 1 86 ? -10.948 2.483 -6.184 1.00 92.81 86 GLY A C 1
ATOM 630 O O . GLY A 1 86 ? -11.762 1.594 -5.944 1.00 92.81 86 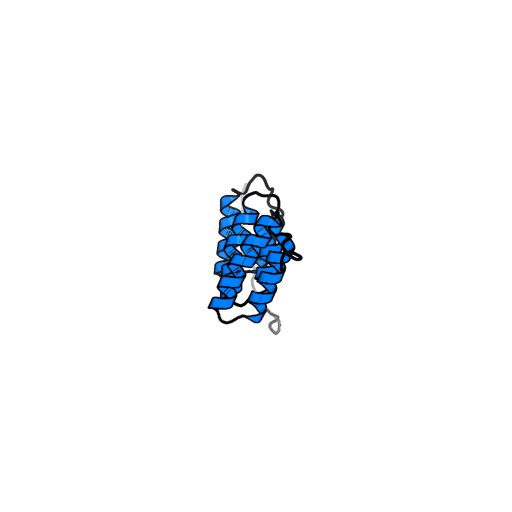GLY A O 1
ATOM 631 N N . LYS A 1 87 ? -9.701 2.182 -6.557 1.00 95.94 87 LYS A N 1
ATOM 632 C CA . LYS A 1 87 ? -9.149 0.822 -6.678 1.00 95.94 87 LYS A CA 1
ATOM 633 C C . LYS A 1 87 ? -8.547 0.348 -5.356 1.00 95.94 87 LYS A C 1
ATOM 635 O O . LYS A 1 87 ? -7.381 -0.042 -5.300 1.00 95.94 87 LYS A O 1
ATOM 640 N N . ILE A 1 88 ? -9.361 0.346 -4.303 1.00 94.94 88 ILE A N 1
ATOM 641 C CA . ILE A 1 88 ? -8.902 0.128 -2.924 1.00 94.94 88 ILE A CA 1
ATOM 642 C C . ILE A 1 88 ? -8.237 -1.243 -2.736 1.00 94.94 88 ILE A C 1
ATOM 644 O O . ILE A 1 88 ? -7.153 -1.313 -2.163 1.00 94.94 88 ILE A O 1
ATOM 648 N N . ASP A 1 89 ? -8.785 -2.316 -3.317 1.00 95.25 89 ASP A N 1
ATOM 649 C CA . ASP A 1 89 ? -8.171 -3.656 -3.251 1.00 95.25 89 ASP A CA 1
ATOM 650 C C . ASP A 1 89 ? -6.760 -3.694 -3.856 1.00 95.25 89 ASP A C 1
ATOM 652 O O . ASP A 1 89 ? -5.883 -4.444 -3.426 1.00 95.25 89 ASP A O 1
ATOM 656 N N . ARG A 1 90 ? -6.515 -2.872 -4.880 1.00 94.88 90 ARG A N 1
ATOM 657 C CA . ARG A 1 90 ? -5.204 -2.785 -5.527 1.00 94.88 90 ARG A CA 1
ATOM 658 C C . ARG A 1 90 ? -4.250 -1.910 -4.737 1.00 94.88 90 ARG A C 1
ATOM 660 O O . ARG A 1 90 ? -3.065 -2.226 -4.705 1.00 94.88 90 ARG A O 1
ATOM 667 N N . ALA A 1 91 ? -4.746 -0.846 -4.108 1.00 96.44 91 ALA A N 1
ATOM 668 C CA . ALA A 1 91 ? -3.956 -0.052 -3.174 1.00 96.44 91 ALA A CA 1
ATOM 669 C C . ALA A 1 91 ? -3.486 -0.926 -2.004 1.00 96.44 91 ALA A C 1
ATOM 671 O O . ALA A 1 91 ? -2.301 -0.923 -1.683 1.00 96.44 91 ALA A O 1
ATOM 672 N N . LEU A 1 92 ? -4.376 -1.767 -1.466 1.00 96.25 92 LEU A N 1
ATOM 673 C CA . LEU A 1 92 ? -4.042 -2.766 -0.452 1.00 96.25 92 LEU A CA 1
ATOM 674 C C . LEU A 1 92 ? -2.924 -3.698 -0.940 1.00 96.25 92 LEU A C 1
ATOM 676 O O . LEU A 1 92 ? -1.887 -3.799 -0.290 1.00 96.25 92 LEU A O 1
ATOM 680 N N . GLN A 1 93 ? -3.079 -4.299 -2.124 1.00 95.25 93 GLN A N 1
ATOM 681 C CA . GLN A 1 93 ? -2.043 -5.154 -2.713 1.00 95.25 93 GLN A CA 1
ATOM 682 C C . GLN 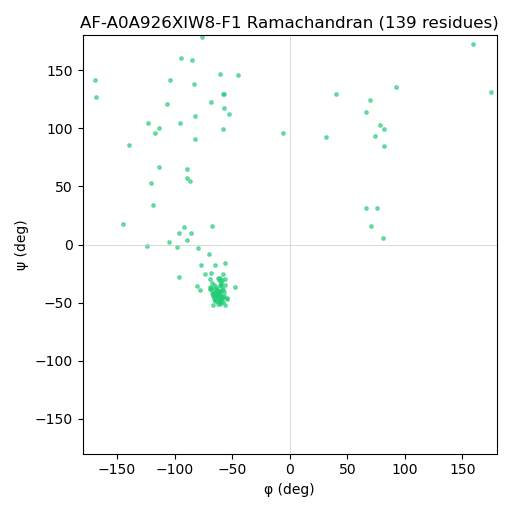A 1 93 ? -0.705 -4.420 -2.903 1.00 95.25 93 GLN A C 1
ATOM 684 O O . GLN A 1 93 ? 0.358 -5.014 -2.718 1.00 95.25 93 GLN A O 1
ATOM 689 N N . ALA A 1 94 ? -0.743 -3.145 -3.297 1.00 96.06 94 ALA A N 1
ATOM 690 C CA . ALA A 1 94 ? 0.457 -2.343 -3.484 1.00 96.06 94 ALA A CA 1
ATOM 691 C C . ALA A 1 94 ? 1.193 -2.137 -2.153 1.00 96.06 94 ALA A C 1
ATOM 693 O O . ALA A 1 94 ? 2.397 -2.381 -2.072 1.00 96.06 94 ALA A O 1
ATOM 694 N N . ILE A 1 95 ? 0.458 -1.753 -1.107 1.00 97.25 95 ILE A N 1
ATOM 695 C CA . ILE A 1 95 ? 1.006 -1.515 0.229 1.00 97.25 95 ILE A CA 1
ATOM 696 C C . ILE A 1 95 ? 1.539 -2.818 0.832 1.00 97.25 95 ILE A C 1
ATOM 698 O O . ILE A 1 95 ? 2.679 -2.850 1.278 1.00 97.25 95 ILE A O 1
ATOM 702 N N . GLU A 1 96 ? 0.793 -3.925 0.771 1.00 95.00 96 GLU A N 1
ATOM 703 C CA . GLU A 1 96 ? 1.253 -5.241 1.254 1.00 95.00 96 GLU A CA 1
ATOM 704 C C . GLU A 1 96 ? 2.447 -5.799 0.458 1.00 95.00 96 GLU A C 1
ATOM 706 O O . GLU A 1 96 ? 3.169 -6.690 0.916 1.00 95.00 96 GLU A O 1
ATOM 711 N N . GLY A 1 97 ? 2.682 -5.262 -0.740 1.00 93.25 97 GLY A N 1
ATOM 712 C CA . GLY A 1 97 ? 3.855 -5.556 -1.549 1.00 93.25 97 GLY A CA 1
ATOM 713 C C . GLY A 1 97 ? 5.163 -5.017 -0.959 1.00 93.25 97 GLY A C 1
ATOM 714 O O . GLY A 1 97 ? 6.214 -5.597 -1.255 1.00 93.25 97 GLY A O 1
ATOM 715 N N . LEU A 1 98 ? 5.108 -3.972 -0.120 1.00 93.44 98 LEU A N 1
ATOM 716 C CA . LEU A 1 98 ? 6.274 -3.372 0.539 1.00 93.44 98 LEU A CA 1
ATOM 717 C C . LEU A 1 98 ? 6.980 -4.394 1.439 1.00 93.44 98 LEU A C 1
ATOM 719 O O . LEU A 1 98 ? 6.345 -5.278 2.012 1.00 93.44 98 LEU A O 1
ATOM 723 N N . GLU A 1 99 ? 8.304 -4.296 1.550 1.00 90.00 99 GLU A N 1
ATOM 724 C CA . GLU A 1 99 ? 9.115 -5.358 2.159 1.00 90.00 99 GLU A CA 1
ATOM 725 C C . GLU A 1 99 ? 9.057 -5.364 3.687 1.00 90.00 99 GLU A C 1
ATOM 727 O O . GLU A 1 99 ? 9.020 -6.433 4.295 1.00 90.00 99 GLU A O 1
ATOM 732 N N . SER A 1 100 ? 9.046 -4.187 4.319 1.00 92.50 100 SER A N 1
ATOM 733 C CA . SER A 1 100 ? 9.054 -4.090 5.779 1.00 92.50 100 SER A CA 1
ATOM 734 C C . SER A 1 100 ? 7.682 -3.731 6.339 1.00 92.50 100 SER A C 1
ATOM 736 O O . SER A 1 100 ? 6.973 -2.875 5.811 1.00 92.50 100 SER A O 1
ATOM 738 N N . GLN A 1 101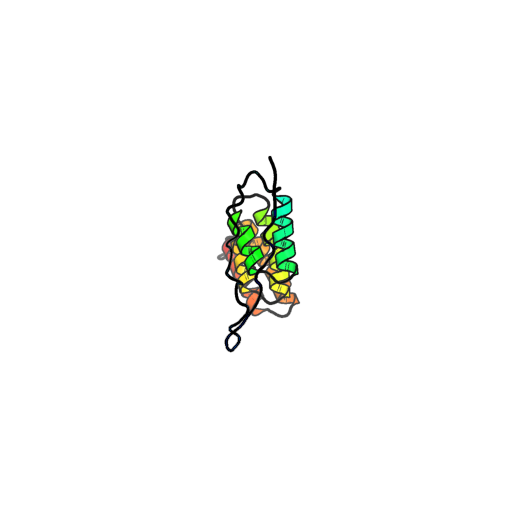 ? 7.330 -4.333 7.478 1.00 94.50 101 GLN A N 1
ATOM 739 C CA . GLN A 1 101 ? 6.096 -3.995 8.196 1.00 94.50 101 GLN A CA 1
ATOM 740 C C . GLN A 1 101 ? 6.045 -2.517 8.596 1.00 94.50 101 GLN A C 1
ATOM 742 O O . GLN A 1 101 ? 4.970 -1.934 8.626 1.00 94.50 101 GLN A O 1
ATOM 747 N N . GLN A 1 102 ? 7.198 -1.890 8.846 1.00 93.69 102 GLN A N 1
ATOM 748 C CA . GLN A 1 102 ? 7.275 -0.460 9.139 1.00 93.69 102 GLN A CA 1
ATOM 749 C C . GLN A 1 102 ? 6.881 0.393 7.924 1.00 93.69 102 GLN A C 1
ATOM 751 O O . GLN A 1 102 ? 6.121 1.346 8.073 1.00 93.69 102 GLN A O 1
ATOM 756 N N . GLN A 1 103 ? 7.367 0.046 6.727 1.00 94.25 103 GLN A N 1
ATOM 757 C CA . GLN A 1 103 ? 6.972 0.720 5.485 1.00 94.25 103 GLN A CA 1
ATOM 758 C C . GLN A 1 103 ? 5.487 0.512 5.197 1.00 94.25 103 GLN A C 1
ATOM 760 O O . GLN A 1 103 ? 4.797 1.465 4.848 1.00 94.25 103 GLN A O 1
ATOM 765 N N . GLN A 1 104 ? 4.993 -0.713 5.385 1.00 96.75 104 GLN A N 1
ATOM 766 C CA . GLN A 1 104 ? 3.573 -1.023 5.242 1.00 96.75 104 GLN A CA 1
ATOM 767 C C . GLN A 1 104 ? 2.728 -0.195 6.215 1.00 96.75 104 GLN A C 1
ATOM 769 O O . GLN A 1 104 ? 1.774 0.442 5.789 1.00 96.75 104 GLN A O 1
ATOM 774 N N . ALA A 1 105 ? 3.092 -0.158 7.501 1.00 96.94 105 ALA A N 1
ATOM 775 C CA . ALA A 1 105 ? 2.364 0.589 8.522 1.00 96.94 105 ALA A CA 1
ATOM 776 C C . ALA A 1 105 ? 2.275 2.083 8.188 1.00 96.94 105 ALA A C 1
ATOM 778 O O . ALA A 1 105 ? 1.196 2.662 8.280 1.00 96.94 105 ALA A O 1
ATOM 779 N N . LEU A 1 106 ? 3.391 2.687 7.762 1.00 95.75 106 LEU A N 1
ATOM 780 C CA . LEU A 1 106 ? 3.414 4.088 7.347 1.00 95.75 106 LEU A CA 1
ATOM 781 C C . LEU A 1 106 ? 2.523 4.321 6.122 1.00 95.75 106 LEU A C 1
ATOM 783 O O . LEU A 1 106 ? 1.672 5.201 6.152 1.00 95.75 106 LEU A O 1
ATOM 787 N N . ALA A 1 107 ? 2.662 3.496 5.083 1.00 96.50 107 ALA A N 1
ATOM 788 C CA . ALA A 1 107 ? 1.872 3.635 3.865 1.00 96.50 107 ALA A CA 1
ATOM 789 C C . ALA A 1 107 ? 0.367 3.435 4.115 1.00 96.50 107 ALA A C 1
ATOM 791 O O . ALA A 1 107 ? -0.440 4.166 3.548 1.00 96.50 107 ALA A O 1
ATOM 792 N N . PHE A 1 108 ? -0.022 2.501 4.992 1.00 98.06 108 PHE A N 1
ATOM 793 C CA . PHE A 1 108 ? -1.411 2.351 5.433 1.00 98.06 108 PHE A CA 1
ATOM 794 C C . PHE A 1 108 ? -1.919 3.594 6.173 1.00 98.06 108 PHE A C 1
ATOM 796 O O . PHE A 1 108 ? -3.032 4.033 5.904 1.00 98.06 108 PHE A O 1
ATOM 803 N N . ALA A 1 109 ? -1.118 4.179 7.068 1.00 96.94 109 ALA A N 1
ATOM 804 C CA . ALA A 1 109 ? -1.500 5.382 7.806 1.00 96.94 109 ALA A CA 1
ATOM 805 C C . ALA A 1 109 ? -1.647 6.616 6.895 1.00 96.94 109 ALA A C 1
ATOM 807 O O . ALA A 1 109 ? -2.614 7.364 7.023 1.00 96.94 109 ALA A O 1
ATOM 808 N N . GLU A 1 110 ? -0.722 6.807 5.951 1.00 95.81 11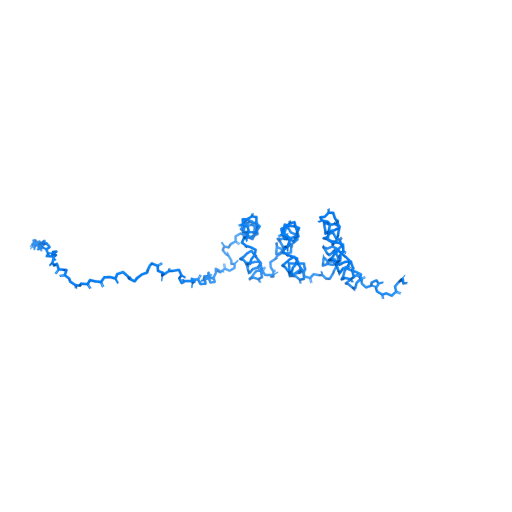0 GLU A N 1
ATOM 809 C CA . GLU A 1 110 ? -0.798 7.875 4.945 1.00 95.81 110 GLU A CA 1
ATOM 810 C C . GLU A 1 110 ? -2.039 7.690 4.064 1.00 95.81 110 GLU A C 1
ATOM 812 O O . GLU A 1 110 ? -2.892 8.570 3.989 1.00 95.81 110 GLU A O 1
ATOM 817 N N . SER A 1 111 ? -2.218 6.487 3.518 1.00 96.81 111 SER A N 1
ATOM 818 C CA . SER A 1 111 ? -3.359 6.140 2.666 1.00 96.81 111 SER A CA 1
ATOM 819 C C . SER A 1 111 ? -4.713 6.238 3.379 1.00 96.81 111 SER A C 1
ATOM 821 O O . SER A 1 111 ? -5.731 6.489 2.738 1.00 96.81 111 SER A O 1
ATOM 823 N N . ALA A 1 112 ? -4.761 6.039 4.700 1.00 97.56 112 ALA A N 1
ATOM 824 C CA . ALA A 1 112 ? -5.977 6.257 5.479 1.00 97.56 112 ALA A CA 1
ATOM 825 C C . ALA A 1 112 ? -6.395 7.734 5.497 1.00 97.56 112 ALA A C 1
ATOM 827 O O . ALA A 1 112 ? -7.590 8.025 5.470 1.00 97.56 112 ALA A O 1
ATOM 828 N N . SER A 1 113 ? -5.423 8.654 5.512 1.00 95.31 113 SER A N 1
ATOM 829 C CA . SER A 1 113 ? -5.693 10.091 5.391 1.00 95.31 113 SER A CA 1
ATOM 830 C C . SER A 1 113 ? -6.290 10.400 4.018 1.00 95.31 113 SER A C 1
ATOM 832 O O . SER A 1 113 ? -7.365 10.991 3.953 1.00 95.31 113 SER A O 1
ATOM 834 N N . ASP A 1 114 ? -5.676 9.889 2.945 1.00 94.75 114 ASP A N 1
ATOM 835 C CA . ASP A 1 114 ? -6.176 10.056 1.573 1.00 94.75 114 ASP A CA 1
ATOM 836 C C . ASP A 1 114 ? -7.615 9.526 1.428 1.00 94.75 114 ASP A C 1
ATOM 838 O O . ASP A 1 114 ? -8.485 10.187 0.862 1.00 94.75 114 ASP A O 1
ATOM 842 N N . LEU A 1 115 ? -7.897 8.343 1.990 1.00 97.25 115 LEU A N 1
ATOM 843 C CA . LEU A 1 115 ? -9.231 7.732 1.999 1.00 97.25 115 LEU A CA 1
ATOM 844 C C . LEU A 1 115 ? -10.264 8.592 2.734 1.00 97.25 115 LEU A C 1
ATOM 846 O O . LEU A 1 115 ? -11.388 8.748 2.254 1.00 97.25 115 LEU A O 1
ATOM 850 N N . ALA A 1 116 ? -9.897 9.164 3.881 1.00 95.94 116 ALA A N 1
ATOM 851 C CA . ALA A 1 116 ? -10.777 10.053 4.629 1.00 95.94 116 ALA A CA 1
ATOM 852 C C . ALA A 1 116 ? -11.082 11.339 3.841 1.00 95.94 116 ALA A C 1
ATOM 854 O O . ALA A 1 116 ? -12.237 11.769 3.799 1.00 95.94 116 ALA A O 1
ATOM 855 N N . GLU A 1 117 ? -10.081 11.915 3.170 1.00 94.25 117 GLU A N 1
ATOM 856 C CA . GLU A 1 117 ? -10.233 13.120 2.346 1.00 94.25 117 GLU A CA 1
ATOM 857 C C . GLU A 1 117 ? -11.159 12.904 1.143 1.00 94.25 117 GLU A C 1
ATOM 859 O O . GLU A 1 117 ? -11.957 13.785 0.815 1.00 94.25 117 GLU A O 1
ATOM 864 N N . ILE A 1 118 ? -11.131 11.717 0.527 1.00 94.88 118 ILE A N 1
ATOM 865 C CA . ILE A 1 118 ? -12.039 11.369 -0.579 1.00 94.88 118 ILE A CA 1
ATOM 866 C C . ILE A 1 118 ? -13.400 10.821 -0.114 1.00 94.88 118 ILE A C 1
ATOM 868 O O . ILE A 1 118 ? -14.178 10.328 -0.934 1.00 94.88 118 ILE 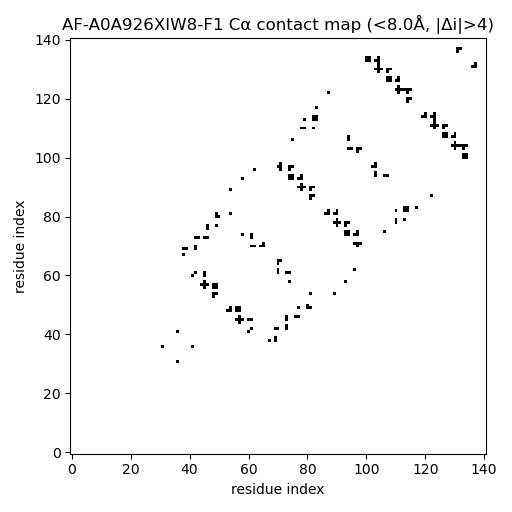A O 1
ATOM 872 N N . GLY A 1 119 ? -13.711 10.900 1.184 1.00 95.62 119 GLY A N 1
ATOM 873 C CA . GLY A 1 119 ? -15.012 10.509 1.731 1.00 95.62 119 GLY A CA 1
ATOM 874 C C . GLY A 1 119 ? -15.230 8.998 1.841 1.00 95.62 119 GLY A C 1
ATOM 875 O O . GLY A 1 119 ? -16.365 8.543 1.720 1.00 95.62 119 GLY A O 1
ATOM 876 N N . GLN A 1 120 ? -14.165 8.226 2.079 1.00 96.94 120 GLN A N 1
ATOM 877 C CA . GLN A 1 120 ? -14.195 6.774 2.309 1.00 96.94 120 GLN A CA 1
ATOM 878 C C . GLN A 1 120 ? -13.772 6.405 3.746 1.00 96.94 120 GLN A C 1
ATOM 880 O O . GLN A 1 120 ? -12.714 5.800 3.959 1.00 96.94 120 GLN A O 1
ATOM 885 N N . PRO A 1 121 ? -14.568 6.787 4.766 1.00 95.31 121 PRO A N 1
ATOM 886 C CA . PRO A 1 121 ? -14.194 6.625 6.168 1.00 95.31 121 PRO A CA 1
ATOM 887 C C . PRO A 1 121 ? -14.118 5.158 6.612 1.00 95.31 121 PRO A C 1
ATOM 889 O O . PRO A 1 121 ? -13.263 4.822 7.430 1.00 95.31 121 PRO A O 1
ATOM 892 N N . GLU A 1 122 ? -14.946 4.259 6.072 1.00 96.56 122 GLU A N 1
ATOM 893 C CA . GLU A 1 122 ? -14.901 2.836 6.429 1.00 96.56 122 GLU A CA 1
ATOM 894 C C . GLU A 1 122 ? -13.582 2.186 5.985 1.00 96.56 122 GLU A C 1
ATOM 896 O O . GLU A 1 122 ? -12.948 1.452 6.747 1.00 96.56 122 GLU A O 1
ATOM 901 N N . GLN A 1 123 ? -13.127 2.488 4.766 1.00 97.38 123 GLN A N 1
ATOM 902 C CA . GLN A 1 123 ? -11.845 2.013 4.251 1.00 97.38 123 GLN A CA 1
ATOM 903 C C . GLN A 1 123 ? -10.671 2.672 4.986 1.00 97.38 123 GLN A C 1
ATOM 905 O O . GLN A 1 123 ? -9.675 1.999 5.257 1.00 97.38 123 GLN A O 1
ATOM 910 N N . ALA A 1 124 ? -10.787 3.955 5.350 1.00 97.69 124 ALA A N 1
ATOM 911 C CA . ALA A 1 124 ? -9.778 4.646 6.149 1.00 97.69 124 ALA A CA 1
ATOM 912 C C . ALA A 1 124 ? -9.570 3.962 7.511 1.00 97.69 124 ALA A C 1
ATOM 914 O O . ALA A 1 124 ? -8.432 3.694 7.893 1.00 97.69 124 ALA A O 1
ATOM 915 N N . ILE A 1 125 ? -10.654 3.603 8.212 1.00 97.88 125 ILE A N 1
ATOM 916 C CA . ILE A 1 125 ? -10.588 2.871 9.490 1.00 97.88 125 ILE A CA 1
ATOM 917 C C . ILE A 1 125 ? -9.904 1.513 9.306 1.00 97.88 125 ILE A C 1
ATOM 919 O O . ILE A 1 125 ? -8.991 1.180 10.059 1.00 97.88 125 ILE A O 1
ATOM 923 N N . MET A 1 126 ? -10.268 0.763 8.262 1.00 96.81 126 MET A N 1
ATOM 924 C CA . MET A 1 126 ? -9.614 -0.512 7.950 1.00 96.81 126 MET A CA 1
ATOM 925 C C . MET A 1 126 ? -8.095 -0.352 7.754 1.00 96.81 126 MET A C 1
ATOM 927 O O . MET A 1 126 ? -7.309 -1.181 8.220 1.00 96.81 126 MET A O 1
ATOM 931 N N . PHE A 1 127 ? -7.664 0.712 7.073 1.00 97.69 127 PHE A N 1
ATOM 932 C CA . PHE A 1 127 ? -6.245 1.002 6.862 1.00 97.69 127 PHE A CA 1
ATOM 933 C C . PHE A 1 127 ? -5.546 1.400 8.172 1.00 97.69 127 PHE A C 1
ATOM 935 O O . PHE A 1 127 ? -4.430 0.943 8.430 1.00 97.69 127 PHE A O 1
ATOM 942 N N . ILE A 1 128 ? -6.209 2.168 9.041 1.00 97.75 128 ILE A N 1
ATOM 943 C CA . ILE A 1 128 ? -5.705 2.514 10.380 1.00 97.75 128 ILE A CA 1
ATOM 944 C C . ILE A 1 128 ? -5.488 1.255 11.225 1.00 97.75 128 ILE A C 1
ATOM 946 O O . ILE A 1 128 ? -4.405 1.079 11.785 1.00 97.75 128 ILE A O 1
ATOM 950 N N . ASP A 1 129 ? -6.460 0.343 11.274 1.00 96.94 129 ASP A N 1
ATOM 951 C CA . ASP A 1 129 ? -6.348 -0.907 12.039 1.00 96.94 129 ASP A CA 1
ATOM 952 C C . ASP A 1 129 ? -5.161 -1.753 11.565 1.00 96.94 129 ASP A C 1
ATOM 954 O O . ASP A 1 129 ? -4.406 -2.333 12.361 1.00 96.94 129 ASP A O 1
ATOM 958 N N . ARG A 1 130 ? -4.944 -1.783 10.246 1.00 96.50 130 ARG A N 1
ATOM 959 C CA . ARG A 1 130 ? -3.803 -2.469 9.646 1.00 96.50 130 ARG A CA 1
ATOM 960 C C . ARG A 1 130 ? -2.481 -1.808 10.033 1.00 96.50 130 ARG A C 1
ATOM 962 O O . ARG A 1 130 ? -1.552 -2.521 10.418 1.00 96.50 130 ARG A O 1
ATOM 969 N N . ALA A 1 131 ? -2.408 -0.477 10.001 1.00 97.19 131 ALA A N 1
ATOM 970 C CA . ALA A 1 131 ? -1.236 0.280 10.433 1.00 97.19 131 ALA A CA 1
ATOM 971 C C . ALA A 1 131 ? -0.905 0.040 11.917 1.00 97.19 131 ALA A C 1
ATOM 973 O O . ALA A 1 131 ? 0.243 -0.259 12.246 1.00 97.19 131 ALA A O 1
ATOM 974 N N . ILE A 1 132 ? -1.905 0.087 12.805 1.00 96.62 132 ILE A N 1
ATOM 975 C CA . ILE A 1 132 ? -1.765 -0.182 14.248 1.00 96.62 132 ILE A CA 1
ATOM 976 C C . ILE A 1 132 ? -1.220 -1.591 14.487 1.00 96.62 132 ILE A C 1
ATOM 978 O O . ILE A 1 132 ? -0.291 -1.777 15.278 1.00 96.62 132 ILE A O 1
ATOM 982 N N . THR A 1 133 ? -1.778 -2.579 13.786 1.00 95.88 133 THR A N 1
ATOM 983 C CA . THR A 1 133 ? -1.355 -3.979 13.890 1.00 95.88 133 THR A CA 1
ATOM 984 C C . THR A 1 133 ? 0.105 -4.144 13.469 1.00 95.88 133 THR A C 1
ATOM 986 O O . THR A 1 133 ? 0.899 -4.737 14.197 1.00 95.88 133 THR A O 1
ATOM 989 N N . LEU A 1 134 ? 0.483 -3.586 12.317 1.00 95.50 134 LEU A N 1
ATOM 990 C CA . LEU A 1 134 ? 1.839 -3.695 11.771 1.00 95.50 134 LEU A CA 1
ATOM 991 C C . LEU A 1 134 ? 2.879 -2.912 12.584 1.00 95.50 134 LEU A C 1
ATOM 993 O O . LEU A 1 134 ? 4.033 -3.326 12.658 1.00 95.50 134 LEU A O 1
ATOM 997 N N . ALA A 1 135 ? 2.473 -1.819 13.231 1.00 94.12 135 ALA A N 1
ATOM 998 C CA . ALA A 1 135 ? 3.314 -1.055 14.147 1.00 94.12 135 ALA A CA 1
ATOM 999 C C . ALA A 1 135 ? 3.419 -1.683 15.554 1.00 94.12 135 ALA A C 1
ATOM 1001 O O . ALA A 1 135 ? 4.134 -1.157 16.410 1.00 94.12 135 ALA A O 1
ATOM 1002 N N . GLY A 1 136 ? 2.706 -2.785 15.826 1.00 92.25 136 GLY A N 1
ATOM 1003 C CA . GLY A 1 136 ? 2.691 -3.433 17.140 1.00 92.25 136 GLY A CA 1
ATOM 1004 C C . GLY A 1 136 ? 2.040 -2.577 18.233 1.00 92.25 136 GLY A C 1
ATOM 1005 O O . GLY A 1 136 ? 2.448 -2.625 19.395 1.00 92.25 136 GLY A O 1
ATOM 1006 N N . LEU A 1 137 ? 1.056 -1.751 17.866 1.00 88.69 137 LEU A N 1
ATOM 1007 C CA . LEU A 1 137 ? 0.368 -0.826 18.774 1.00 88.69 137 LEU A CA 1
ATOM 1008 C C . LEU A 1 137 ? -0.969 -1.373 19.303 1.00 88.69 137 LEU A C 1
ATOM 1010 O O . LEU A 1 137 ? -1.586 -0.734 20.150 1.00 88.69 137 LEU A O 1
ATOM 1014 N N . SER A 1 138 ? -1.386 -2.568 18.873 1.00 75.81 138 SER A N 1
ATOM 1015 C CA . SER A 1 138 ? -2.698 -3.195 19.127 1.00 75.81 138 SER A CA 1
ATOM 1016 C C . SER A 1 138 ? -2.998 -3.601 20.585 1.00 75.81 138 SER A C 1
ATOM 1018 O O . SER A 1 138 ? -3.903 -4.391 20.827 1.00 75.81 138 SER A O 1
ATOM 1020 N N . GLY A 1 139 ? -2.245 -3.095 21.564 1.00 65.00 139 GLY A N 1
ATOM 1021 C CA . GLY A 1 139 ? -2.485 -3.305 22.999 1.00 65.00 139 GLY A CA 1
ATOM 1022 C C . GLY A 1 139 ? -2.141 -2.090 23.863 1.00 65.00 139 GLY A C 1
ATOM 1023 O O . GLY A 1 139 ? -1.897 -2.239 25.057 1.00 65.00 139 GLY A O 1
ATOM 1024 N N . LYS A 1 140 ? -2.027 -0.903 23.253 1.00 58.84 140 LYS A N 1
ATOM 1025 C CA . LYS A 1 140 ? -1.628 0.344 23.930 1.00 58.84 140 LYS A CA 1
ATOM 1026 C C . LYS A 1 140 ? -2.785 1.314 24.187 1.00 58.84 140 LYS A C 1
ATOM 1028 O O . LYS A 1 140 ? -2.537 2.388 24.731 1.00 58.84 140 LYS A O 1
ATOM 1033 N N . PHE A 1 141 ? -4.006 0.933 23.825 1.00 56.97 141 PHE A N 1
ATOM 1034 C CA . PHE A 1 141 ? -5.246 1.695 23.968 1.00 56.97 141 PHE A CA 1
ATOM 1035 C C . PHE A 1 141 ? -6.394 0.712 24.202 1.00 56.97 141 PHE A C 1
ATOM 1037 O O . PHE A 1 141 ? -7.371 1.116 24.866 1.00 56.97 141 PHE A O 1
#